Protein AF-A0A2V5S8Z1-F1 (afdb_monomer_lite)

pLDDT: mean 91.15, std 8.82, range [56.75, 98.25]

Secondary structure (DSSP, 8-state):
-TTSSSPTT---EEEEEEEE-SS-EEEEEEESS-GGG-------PPP-

Radius of gyration: 14.31 Å; chains: 1; bounding box: 30×26×30 Å

Foldseek 3Di:
DVVQAAD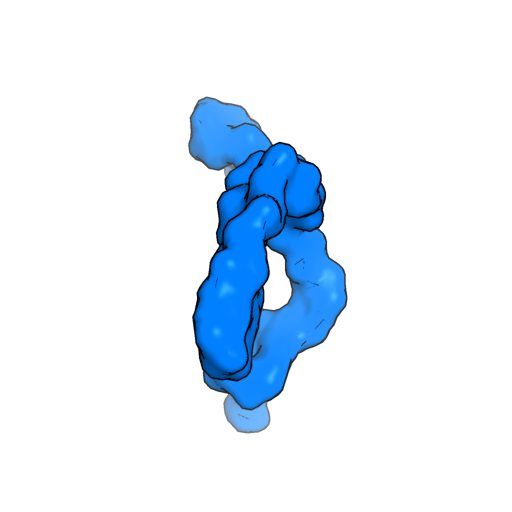PPPQFAAFPDKDDDPPGIDTDGDGPDDPVDDDDDDDDGGDD

Structure (mmCIF, N/CA/C/O backbone):
data_AF-A0A2V5S8Z1-F1
#
_entry.id   AF-A0A2V5S8Z1-F1
#
loop_
_atom_site.group_PDB
_atom_site.id
_atom_site.type_symbol
_atom_site.label_atom_id
_atom_site.label_alt_id
_atom_site.label_comp_id
_atom_site.label_asym_id
_atom_site.label_entity_id
_atom_site.label_seq_id
_atom_site.pdbx_PDB_ins_code
_atom_site.Cartn_x
_atom_site.Cartn_y
_atom_site.Cartn_z
_atom_site.occupancy
_atom_site.B_iso_or_equiv
_atom_site.auth_seq_id
_atom_site.auth_comp_id
_atom_site.auth_asym_id
_atom_site.auth_atom_id
_atom_site.pdbx_PDB_model_num
ATOM 1 N N . GLY A 1 1 ? -8.850 -7.163 -1.516 1.00 83.00 1 GLY A N 1
ATOM 2 C CA . GLY A 1 1 ? -8.916 -7.703 -2.873 1.00 83.00 1 GLY A CA 1
ATOM 3 C C . GLY A 1 1 ? -8.784 -9.208 -2.839 1.00 83.00 1 GLY A C 1
ATOM 4 O O . GLY A 1 1 ? -9.243 -9.837 -1.896 1.00 83.00 1 GLY A O 1
ATOM 5 N N . VAL A 1 2 ? -8.130 -9.766 -3.853 1.00 86.81 2 VAL A N 1
ATOM 6 C CA . VAL A 1 2 ? -8.080 -11.213 -4.137 1.00 86.81 2 VAL A CA 1
ATOM 7 C C . VAL A 1 2 ? -7.526 -12.090 -3.006 1.00 86.81 2 VAL A C 1
ATOM 9 O O . VAL A 1 2 ? -7.879 -13.256 -2.930 1.00 86.81 2 VAL A O 1
ATOM 12 N N . GLY A 1 3 ? -6.717 -11.537 -2.096 1.00 86.19 3 GLY A N 1
ATOM 13 C CA . GLY A 1 3 ? -6.164 -12.268 -0.947 1.00 86.19 3 GLY A CA 1
ATOM 14 C C . GLY A 1 3 ? -7.108 -12.445 0.251 1.00 86.19 3 GLY A C 1
ATOM 15 O O . GLY A 1 3 ? -6.665 -12.927 1.284 1.00 86.19 3 GLY A O 1
ATOM 16 N N . GLY A 1 4 ? -8.368 -11.999 0.174 1.00 86.06 4 GLY A N 1
ATOM 17 C CA . GLY A 1 4 ? -9.380 -12.227 1.220 1.00 86.06 4 GLY A CA 1
ATOM 18 C C . GLY A 1 4 ? -9.262 -11.376 2.495 1.00 86.06 4 GLY A C 1
ATOM 19 O O . GLY A 1 4 ? -10.152 -11.432 3.333 1.00 86.06 4 GLY A O 1
ATOM 20 N N . VAL A 1 5 ? -8.209 -10.562 2.641 1.00 87.44 5 VAL A N 1
ATOM 21 C CA . VAL A 1 5 ? -7.983 -9.742 3.852 1.00 87.44 5 VAL A CA 1
ATOM 22 C C . VAL A 1 5 ? -8.672 -8.375 3.775 1.00 87.44 5 VAL A C 1
ATOM 24 O O . VAL A 1 5 ? -9.486 -8.029 4.622 1.00 87.44 5 VAL A O 1
ATOM 27 N N . PHE A 1 6 ? -8.362 -7.586 2.745 1.00 88.94 6 PHE A N 1
ATOM 28 C CA . PHE A 1 6 ? -8.934 -6.248 2.547 1.00 88.94 6 PHE A CA 1
ATOM 29 C C . PHE A 1 6 ? -10.088 -6.279 1.533 1.00 88.94 6 PHE A C 1
ATOM 31 O O . PHE A 1 6 ? -10.133 -7.187 0.701 1.00 88.94 6 PHE A O 1
ATOM 38 N N . PRO A 1 7 ? -10.987 -5.286 1.487 1.00 90.50 7 PRO A N 1
ATOM 39 C CA . PRO A 1 7 ? -11.882 -5.079 0.349 1.00 90.50 7 PRO A CA 1
ATOM 40 C C . PRO A 1 7 ? -11.094 -4.672 -0.916 1.00 90.50 7 PRO A C 1
ATOM 42 O O . PRO A 1 7 ? -9.910 -4.323 -0.837 1.00 90.50 7 PRO A O 1
ATOM 45 N N . PRO A 1 8 ? -11.664 -4.801 -2.125 1.00 90.44 8 PRO A N 1
ATOM 46 C CA . PRO A 1 8 ? -11.088 -4.197 -3.327 1.00 90.44 8 PRO A CA 1
ATOM 47 C C . PRO A 1 8 ? -11.235 -2.664 -3.300 1.00 90.44 8 PRO A C 1
ATOM 49 O O . PRO A 1 8 ? -12.140 -2.141 -2.659 1.00 90.44 8 PRO A O 1
ATOM 52 N N . GLY A 1 9 ? -10.358 -1.952 -4.013 1.00 90.75 9 GLY A N 1
ATOM 53 C CA . GLY A 1 9 ? -10.466 -0.497 -4.197 1.00 90.75 9 GLY A CA 1
ATOM 54 C C . GLY A 1 9 ? -9.929 0.372 -3.054 1.00 90.75 9 GLY A C 1
ATOM 55 O O . GLY A 1 9 ? -10.013 1.592 -3.150 1.00 90.75 9 GLY A O 1
ATOM 56 N N . LEU A 1 10 ? -9.350 -0.213 -1.999 1.00 92.25 10 LEU A N 1
ATOM 57 C CA . LEU A 1 10 ? -8.685 0.568 -0.954 1.00 92.25 10 LEU A CA 1
ATOM 58 C C . LEU A 1 10 ? -7.433 1.251 -1.530 1.00 92.25 10 LEU A C 1
ATOM 60 O O . LEU A 1 10 ? -6.533 0.575 -2.035 1.00 92.25 10 LEU A O 1
ATOM 64 N N . LEU A 1 11 ? -7.383 2.583 -1.464 1.00 94.19 11 LEU A N 1
ATOM 65 C CA . LEU A 1 11 ? -6.257 3.362 -1.971 1.00 94.19 11 LEU A CA 1
ATOM 66 C C . LEU A 1 11 ? -5.012 3.118 -1.109 1.00 94.19 11 LEU A C 1
ATOM 68 O O . LEU A 1 11 ? -5.025 3.363 0.093 1.00 94.19 11 LEU A O 1
ATOM 72 N N . LEU A 1 12 ? -3.929 2.659 -1.737 1.00 94.88 12 LEU A N 1
ATOM 73 C CA . LEU A 1 12 ? -2.659 2.395 -1.052 1.00 94.88 12 LEU A CA 1
ATOM 74 C C . LEU A 1 12 ? -1.680 3.566 -1.170 1.00 94.88 12 LEU A C 1
ATOM 76 O O . LEU A 1 12 ? -0.959 3.877 -0.224 1.00 94.88 12 LEU A O 1
ATOM 80 N N . GLY A 1 13 ? -1.628 4.203 -2.340 1.00 96.12 13 GLY A N 1
ATOM 81 C CA . GLY A 1 13 ? -0.590 5.171 -2.661 1.00 96.12 13 GLY A 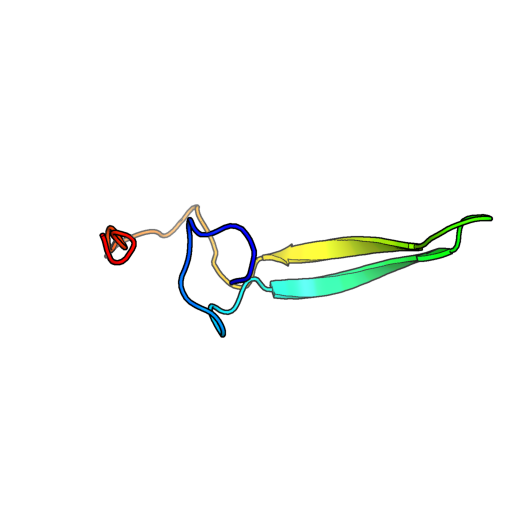CA 1
ATOM 82 C C . GLY A 1 13 ? -0.392 5.372 -4.155 1.00 96.12 13 GLY A C 1
ATOM 83 O O . GLY A 1 13 ? -1.156 4.859 -4.972 1.00 96.12 13 GLY A O 1
ATOM 84 N N . MET A 1 14 ? 0.669 6.100 -4.497 1.00 97.69 14 MET A N 1
ATOM 85 C CA . MET A 1 14 ? 1.089 6.338 -5.879 1.00 97.69 14 MET A CA 1
ATOM 86 C C . MET A 1 14 ? 2.472 5.751 -6.141 1.00 97.69 14 MET A C 1
ATOM 88 O O . MET A 1 14 ? 3.317 5.710 -5.248 1.00 97.69 14 MET A O 1
ATOM 92 N N . VAL A 1 15 ? 2.721 5.307 -7.374 1.00 97.88 15 VAL A N 1
ATOM 93 C CA . VAL A 1 15 ? 4.023 4.756 -7.767 1.00 97.88 15 VAL A CA 1
ATOM 94 C C . VAL A 1 15 ? 5.083 5.856 -7.716 1.00 97.88 15 VAL A C 1
ATOM 96 O O . VAL A 1 15 ? 4.974 6.869 -8.399 1.00 97.88 15 VAL A O 1
ATOM 99 N N . LYS A 1 16 ? 6.122 5.638 -6.909 1.00 98.00 16 LYS A N 1
ATOM 100 C CA . LYS A 1 16 ? 7.325 6.476 -6.849 1.00 98.00 16 LYS A CA 1
ATOM 101 C C . LYS A 1 16 ? 8.357 6.024 -7.874 1.00 98.00 16 LYS A C 1
ATOM 103 O O . LYS A 1 16 ? 8.995 6.843 -8.526 1.00 98.00 16 LYS A O 1
ATOM 108 N N . SER A 1 17 ? 8.557 4.715 -7.977 1.00 98.25 17 SER A N 1
ATOM 109 C CA . SER A 1 17 ? 9.510 4.111 -8.900 1.00 98.25 17 SER A CA 1
ATOM 110 C C . SER A 1 17 ? 9.055 2.712 -9.285 1.00 98.25 17 SER A C 1
ATOM 112 O O . SER A 1 17 ? 8.314 2.056 -8.550 1.00 98.25 17 SER A O 1
ATOM 114 N N . PHE A 1 18 ? 9.507 2.260 -10.449 1.00 98.12 18 PHE A N 1
ATOM 115 C CA . PHE A 1 18 ? 9.220 0.931 -10.961 1.00 98.12 18 PHE A CA 1
ATOM 116 C C . PHE A 1 18 ? 10.483 0.324 -11.564 1.00 98.12 18 PHE A C 1
ATOM 118 O O . PHE A 1 18 ? 11.228 1.001 -12.275 1.00 98.12 18 PHE A O 1
ATOM 125 N N . ARG A 1 19 ? 10.728 -0.950 -11.267 1.00 98.25 19 ARG A N 1
ATOM 126 C CA . ARG A 1 19 ? 11.844 -1.730 -11.797 1.00 98.25 19 ARG A CA 1
ATOM 127 C C . ARG A 1 19 ? 11.302 -2.980 -12.472 1.00 98.25 19 ARG A C 1
ATOM 129 O O . ARG A 1 19 ? 10.678 -3.806 -11.813 1.00 98.25 19 ARG A O 1
ATOM 136 N N . VAL A 1 20 ? 11.605 -3.132 -13.755 1.00 97.56 20 VAL A N 1
ATOM 137 C CA . VAL A 1 20 ? 11.360 -4.370 -14.504 1.00 97.56 20 VAL A CA 1
ATOM 138 C C . VAL A 1 20 ? 12.420 -5.406 -14.129 1.00 97.56 20 VAL A C 1
ATOM 140 O O . VAL A 1 20 ? 13.597 -5.070 -13.972 1.00 97.56 20 VAL A O 1
ATOM 143 N N . ARG A 1 21 ? 11.998 -6.657 -13.968 1.00 96.50 21 ARG A N 1
ATOM 144 C CA . ARG A 1 21 ? 12.851 -7.838 -13.807 1.00 96.50 21 ARG A CA 1
ATOM 145 C C . ARG A 1 21 ? 12.484 -8.845 -14.898 1.00 96.50 21 ARG A C 1
ATOM 147 O O . ARG A 1 21 ? 11.558 -8.625 -15.667 1.00 96.50 21 ARG A O 1
ATOM 154 N N . GLU A 1 22 ? 13.225 -9.940 -14.986 1.00 97.38 22 GLU A N 1
ATOM 155 C CA . GLU A 1 22 ? 13.058 -10.920 -16.068 1.00 97.38 22 GLU A CA 1
ATOM 156 C C . GLU A 1 22 ? 11.657 -11.554 -16.112 1.00 97.38 22 GLU A C 1
ATOM 158 O O . GLU A 1 22 ? 11.131 -11.809 -17.190 1.00 97.38 22 GLU A O 1
ATOM 163 N N . LEU A 1 23 ? 11.035 -11.769 -14.948 1.00 98.25 23 LEU A N 1
ATOM 164 C CA . LEU A 1 23 ? 9.752 -12.474 -14.831 1.00 98.25 23 LEU A CA 1
ATOM 165 C C . LEU A 1 23 ? 8.599 -11.591 -14.336 1.00 98.25 23 LEU A C 1
ATOM 167 O O . LEU A 1 23 ? 7.447 -12.017 -14.361 1.00 98.25 23 LEU A O 1
ATOM 171 N N . ASP A 1 24 ? 8.890 -10.387 -13.845 1.00 97.31 24 ASP A N 1
ATOM 172 C CA . ASP A 1 24 ? 7.906 -9.504 -13.221 1.00 97.31 24 ASP A CA 1
ATOM 173 C C . ASP A 1 24 ? 8.394 -8.044 -13.164 1.00 97.31 24 ASP A C 1
ATOM 175 O O . ASP A 1 24 ? 9.366 -7.646 -13.809 1.00 97.31 24 ASP A O 1
ATOM 179 N N . GLY A 1 25 ? 7.712 -7.219 -12.375 1.00 97.00 25 GLY A N 1
ATOM 180 C CA . GLY A 1 25 ? 8.190 -5.895 -12.018 1.00 97.00 25 GLY A CA 1
ATOM 181 C C . GLY A 1 25 ? 7.875 -5.562 -10.570 1.00 97.00 25 GLY A C 1
ATOM 182 O O . GLY A 1 25 ? 6.933 -6.085 -9.976 1.00 97.00 25 GLY A O 1
ATOM 183 N N . GLN A 1 26 ? 8.667 -4.665 -10.000 1.00 98.06 26 GLN A N 1
ATOM 184 C CA . GLN A 1 26 ? 8.515 -4.204 -8.629 1.00 98.06 26 GLN A CA 1
ATOM 185 C C . GLN A 1 26 ? 8.291 -2.694 -8.611 1.00 98.06 26 GLN A C 1
ATOM 187 O O . GLN A 1 26 ? 9.093 -1.935 -9.157 1.00 98.06 26 GLN A O 1
ATOM 192 N N . ALA A 1 27 ? 7.222 -2.258 -7.946 1.00 98.06 27 ALA A N 1
ATOM 193 C CA . ALA A 1 27 ? 6.936 -0.850 -7.703 1.00 98.06 27 ALA A CA 1
ATOM 194 C C . ALA A 1 27 ? 7.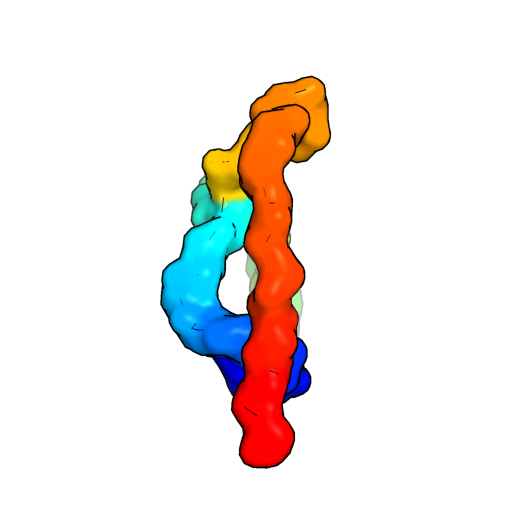259 -0.473 -6.254 1.00 98.06 27 ALA A C 1
ATOM 196 O O . ALA A 1 27 ? 6.899 -1.195 -5.324 1.00 98.06 27 ALA A O 1
ATOM 197 N N . GLN A 1 28 ? 7.886 0.684 -6.059 1.00 97.94 28 GLN A N 1
ATOM 198 C CA . GLN A 1 28 ? 7.905 1.359 -4.766 1.00 97.94 28 GLN A CA 1
ATOM 199 C C . GLN A 1 28 ? 6.789 2.400 -4.753 1.00 97.94 28 GLN A C 1
ATOM 201 O O . GLN A 1 28 ? 6.678 3.198 -5.685 1.00 97.94 28 GLN A O 1
ATOM 206 N N . LEU A 1 29 ? 5.968 2.400 -3.705 1.00 97.25 29 LEU A N 1
ATOM 207 C CA . LEU A 1 29 ? 4.854 3.333 -3.561 1.00 97.25 29 LEU A CA 1
ATOM 208 C C . LEU A 1 29 ? 5.187 4.422 -2.541 1.00 97.25 29 LEU A C 1
ATOM 210 O O . LEU A 1 29 ? 5.795 4.147 -1.508 1.00 97.25 29 LEU A O 1
ATOM 214 N N . ASN A 1 30 ? 4.733 5.641 -2.815 1.00 97.62 30 ASN A N 1
ATOM 215 C CA . ASN A 1 30 ? 4.498 6.639 -1.780 1.00 97.62 30 ASN A CA 1
ATOM 216 C C . ASN A 1 30 ? 3.124 6.350 -1.159 1.00 97.62 30 ASN A C 1
ATOM 218 O O . ASN A 1 30 ? 2.146 6.330 -1.915 1.00 97.62 30 ASN A O 1
ATOM 222 N N . PRO A 1 31 ? 3.025 6.119 0.163 1.00 96.38 31 PRO A N 1
ATOM 223 C CA . PRO A 1 31 ? 1.746 5.876 0.823 1.00 96.38 31 PRO A CA 1
ATOM 224 C C . PRO A 1 31 ? 0.764 7.027 0.597 1.00 96.38 31 PRO A C 1
ATOM 226 O O . PRO A 1 31 ? 1.161 8.191 0.594 1.00 96.38 31 PRO A O 1
ATOM 229 N N . ALA A 1 32 ? -0.521 6.710 0.438 1.00 95.12 32 ALA A N 1
ATOM 230 C CA . ALA A 1 32 ? -1.575 7.724 0.347 1.00 95.12 32 ALA A CA 1
ATOM 231 C C . ALA A 1 32 ? -1.866 8.411 1.694 1.00 95.12 32 ALA A C 1
ATOM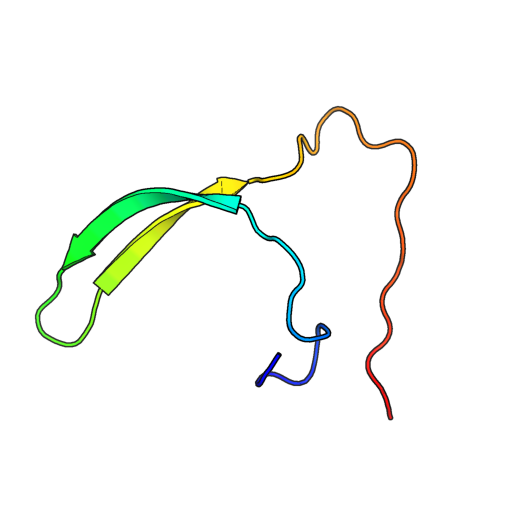 233 O O . ALA A 1 32 ? -2.511 9.454 1.720 1.00 95.12 32 ALA A O 1
ATOM 234 N N . VAL A 1 33 ? -1.408 7.820 2.801 1.00 93.75 33 VAL A N 1
ATOM 235 C CA . VAL A 1 33 ? -1.666 8.282 4.167 1.00 93.75 33 VAL A CA 1
ATOM 236 C C . VAL A 1 33 ? -0.346 8.590 4.865 1.00 93.75 33 VAL A C 1
ATOM 238 O O . VAL A 1 33 ? 0.602 7.807 4.793 1.00 93.75 33 VAL A O 1
ATOM 241 N N . ASP A 1 34 ? -0.306 9.715 5.577 1.00 92.44 34 ASP A N 1
ATOM 242 C CA . ASP A 1 34 ? 0.761 10.036 6.522 1.00 92.44 34 ASP A CA 1
ATOM 243 C C . ASP A 1 34 ? 0.476 9.347 7.863 1.00 92.44 34 ASP A C 1
ATOM 245 O O . ASP A 1 34 ? -0.361 9.786 8.651 1.00 92.44 34 ASP A O 1
ATOM 249 N N . LEU A 1 35 ? 1.187 8.251 8.121 1.00 89.31 35 LEU A N 1
ATOM 250 C CA . LEU A 1 35 ? 1.012 7.451 9.335 1.00 89.31 35 LEU A CA 1
ATOM 251 C C . LEU A 1 35 ? 1.464 8.170 10.618 1.00 89.31 35 LEU A C 1
ATOM 253 O O . LEU A 1 35 ? 1.199 7.673 11.709 1.00 89.31 35 LEU A O 1
ATOM 257 N N . SER A 1 36 ? 2.139 9.320 10.516 1.00 93.19 36 SER A N 1
ATOM 258 C CA . SER A 1 36 ? 2.541 10.110 11.687 1.00 93.19 36 SER A CA 1
ATOM 259 C C . SER A 1 36 ? 1.425 11.009 12.233 1.00 93.19 36 SER A C 1
ATOM 261 O O . SER A 1 36 ? 1.549 11.522 13.342 1.00 93.19 36 SER A O 1
ATOM 263 N N . LYS A 1 37 ? 0.335 11.185 11.474 1.00 91.75 37 LYS A N 1
ATOM 264 C CA . LYS A 1 37 ? -0.780 12.096 11.789 1.00 91.75 37 LYS A CA 1
ATOM 265 C C . LYS A 1 37 ? -2.120 11.365 11.852 1.00 91.75 37 LYS A C 1
ATOM 267 O O . LYS A 1 37 ? -3.138 11.882 11.403 1.00 91.75 37 LYS A O 1
ATOM 272 N N . LEU A 1 38 ? -2.107 10.124 12.331 1.00 90.62 38 LEU A N 1
ATOM 273 C CA . LEU A 1 38 ? -3.328 9.336 12.455 1.00 90.62 38 LEU A CA 1
ATOM 274 C C . LEU A 1 38 ? -4.218 9.916 13.558 1.00 90.62 38 LEU A C 1
ATOM 276 O O . LEU A 1 38 ? -3.767 10.094 14.687 1.00 90.62 38 LEU A O 1
ATOM 280 N N . GLU A 1 39 ? -5.481 10.153 13.217 1.00 89.81 39 GLU A N 1
ATOM 281 C CA . GLU A 1 39 ? -6.531 10.571 14.151 1.00 89.81 39 GLU A CA 1
ATOM 282 C C . GLU A 1 39 ? -7.594 9.472 14.229 1.00 89.81 39 GLU A C 1
ATOM 284 O O . GLU A 1 39 ? -7.698 8.779 15.241 1.00 89.81 39 GLU A O 1
ATOM 289 N N . ASP A 1 40 ? -8.289 9.222 13.116 1.00 90.56 40 ASP A N 1
ATOM 290 C CA . ASP A 1 40 ? -9.307 8.179 13.014 1.00 90.56 40 ASP A CA 1
ATOM 291 C C . ASP A 1 40 ? -8.796 6.943 12.266 1.00 90.56 40 ASP A C 1
ATOM 293 O O . ASP A 1 40 ? -8.252 7.024 11.160 1.00 90.56 40 ASP A O 1
ATOM 297 N N . VAL A 1 41 ? -9.015 5.765 12.858 1.00 91.44 41 VAL A N 1
ATOM 298 C CA . VAL A 1 41 ? -8.612 4.471 12.292 1.00 91.44 41 VAL A CA 1
ATOM 299 C C . VAL A 1 41 ? -9.800 3.518 12.276 1.00 91.44 41 VAL A C 1
ATOM 301 O O . VAL A 1 41 ? -10.469 3.307 13.285 1.00 91.44 41 VAL A O 1
ATOM 304 N N . PHE A 1 42 ? -10.023 2.882 11.127 1.00 89.94 42 PHE A N 1
ATOM 305 C CA . PHE A 1 42 ? -11.097 1.914 10.937 1.00 89.94 42 PHE A CA 1
ATOM 306 C C . PHE A 1 42 ? -10.529 0.505 10.803 1.00 89.94 42 PHE A C 1
ATOM 308 O O . PHE A 1 42 ? -9.658 0.243 9.971 1.00 89.94 42 PHE A O 1
ATOM 315 N N . VAL A 1 43 ? -11.065 -0.427 11.591 1.00 89.81 43 VAL A N 1
ATOM 316 C CA . VAL A 1 43 ? -10.778 -1.852 11.422 1.00 89.81 43 VAL A CA 1
ATOM 317 C C . VAL A 1 43 ? -11.714 -2.402 10.358 1.00 89.81 43 VAL A C 1
ATOM 319 O O . VAL A 1 43 ? -12.927 -2.474 10.552 1.00 89.81 43 VAL A O 1
ATOM 322 N N . VAL A 1 44 ? -11.142 -2.808 9.230 1.00 84.50 44 VAL A N 1
ATOM 323 C CA . VAL A 1 44 ? -11.897 -3.460 8.164 1.00 84.50 44 VAL A CA 1
ATOM 324 C C . VAL A 1 44 ? -11.841 -4.965 8.378 1.00 84.50 44 VAL A C 1
ATOM 326 O O . VAL A 1 44 ? -10.788 -5.581 8.229 1.00 84.50 44 VAL A O 1
ATOM 329 N N . THR A 1 45 ? -12.973 -5.563 8.736 1.00 80.44 45 THR A N 1
ATOM 330 C CA . THR A 1 45 ? 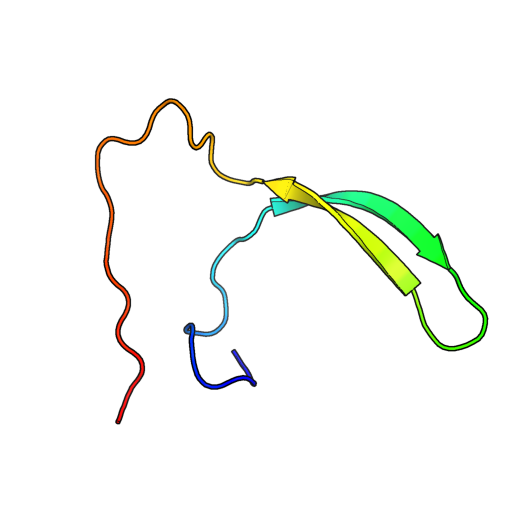-13.108 -7.015 8.851 1.00 80.44 45 THR A CA 1
ATOM 331 C C . THR A 1 45 ? -13.560 -7.595 7.511 1.00 80.44 45 THR A C 1
ATOM 333 O O . THR A 1 45 ? -14.465 -7.075 6.855 1.00 80.44 45 THR A O 1
ATOM 336 N N . GLY A 1 46 ? -12.891 -8.658 7.059 1.00 70.31 46 GLY A N 1
ATOM 337 C CA . GLY A 1 46 ? -13.297 -9.389 5.859 1.00 70.31 46 GLY A CA 1
ATOM 338 C C . GLY A 1 46 ? -14.707 -9.973 6.012 1.00 70.31 46 GLY A C 1
ATOM 339 O O . GLY A 1 46 ? -15.163 -10.246 7.125 1.00 70.31 46 GLY A O 1
ATOM 340 N N . ARG A 1 47 ? -15.411 -10.175 4.891 1.00 60.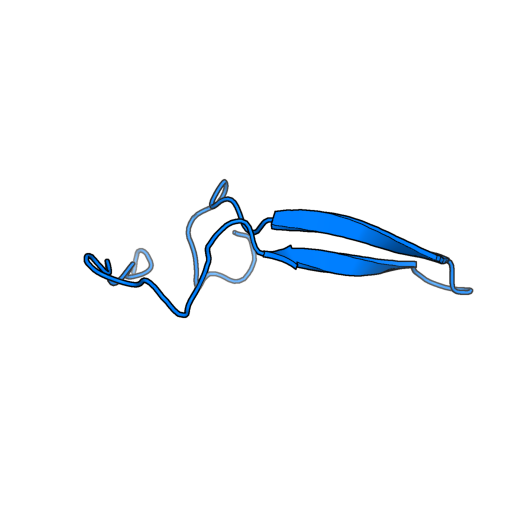31 47 ARG A N 1
ATOM 341 C CA . ARG A 1 47 ? -16.652 -10.964 4.898 1.00 60.31 47 ARG A CA 1
ATOM 342 C C . ARG A 1 47 ? -16.292 -12.414 5.251 1.00 60.31 47 ARG A C 1
ATOM 344 O O . ARG A 1 47 ? -15.370 -12.951 4.641 1.00 60.31 47 ARG A O 1
ATOM 351 N N . LYS A 1 48 ? -16.977 -12.994 6.245 1.00 56.75 48 LYS A N 1
ATOM 352 C CA . LYS A 1 48 ? -16.948 -14.443 6.506 1.00 56.75 48 LYS A CA 1
ATOM 353 C C . LYS A 1 48 ? -17.491 -15.211 5.308 1.00 56.75 48 LYS A C 1
ATOM 355 O O . LYS A 1 48 ? -18.439 -14.688 4.679 1.00 56.75 48 LYS A O 1
#

Sequence (48 aa):
GVGGVFPPGLLLGMVKSFRVRELDGQAQLNPAVDLSKLEDVFVVTGRK